Protein AF-A0A2V9Y1M0-F1 (afdb_monomer_lite)

Radius of gyration: 30.76 Å; chains: 1; bounding box: 62×50×86 Å

pLDDT: mean 79.52, std 19.97, range [37.22, 98.44]

Structure (mmCIF, N/CA/C/O backbone):
data_AF-A0A2V9Y1M0-F1
#
_entry.id   AF-A0A2V9Y1M0-F1
#
loop_
_atom_site.group_PDB
_atom_site.id
_atom_site.type_symbol
_atom_site.label_atom_id
_atom_site.label_alt_id
_atom_site.label_comp_id
_atom_site.label_asym_id
_atom_site.label_entity_id
_atom_site.label_seq_id
_atom_site.pdbx_PDB_ins_code
_atom_site.Cartn_x
_atom_site.Cartn_y
_atom_site.Cartn_z
_atom_site.occupancy
_atom_site.B_iso_or_equiv
_atom_site.auth_seq_id
_atom_site.auth_comp_id
_atom_site.auth_asym_id
_atom_site.auth_atom_id
_atom_site.pdbx_PDB_model_num
ATOM 1 N N . MET A 1 1 ? -15.498 -40.919 -61.111 1.00 38.00 1 MET A N 1
ATOM 2 C CA . MET A 1 1 ? -14.592 -40.195 -62.032 1.00 38.00 1 MET A CA 1
ATOM 3 C C . MET A 1 1 ? -14.540 -38.753 -61.528 1.00 38.00 1 MET A C 1
ATOM 5 O O . MET A 1 1 ? -15.574 -38.114 -61.552 1.00 38.00 1 MET A O 1
ATOM 9 N N . ALA A 1 2 ? -13.590 -38.348 -60.680 1.00 40.03 2 ALA A N 1
ATOM 10 C CA . ALA A 1 2 ? -12.163 -38.068 -60.914 1.00 40.03 2 ALA A CA 1
ATOM 11 C C . ALA A 1 2 ? -11.925 -36.806 -61.779 1.00 40.03 2 ALA A C 1
ATOM 13 O O . ALA A 1 2 ? -12.230 -36.821 -62.965 1.00 40.03 2 ALA A O 1
ATOM 14 N N . GLY A 1 3 ? -11.351 -35.760 -61.158 1.00 37.22 3 GLY A N 1
ATOM 15 C CA . GLY A 1 3 ? -10.978 -34.456 -61.744 1.00 37.22 3 GLY A CA 1
ATOM 16 C C . GLY A 1 3 ? -12.083 -33.407 -61.550 1.00 37.22 3 GLY A C 1
ATOM 17 O O . GLY A 1 3 ? -13.201 -33.633 -61.973 1.00 37.22 3 GLY A O 1
ATOM 18 N N . VAL A 1 4 ? -11.904 -32.257 -60.893 1.00 39.91 4 VAL A N 1
ATOM 19 C CA . VAL A 1 4 ? -10.784 -31.309 -60.978 1.00 39.91 4 VAL A CA 1
ATOM 20 C C . VAL A 1 4 ? -10.634 -30.573 -59.630 1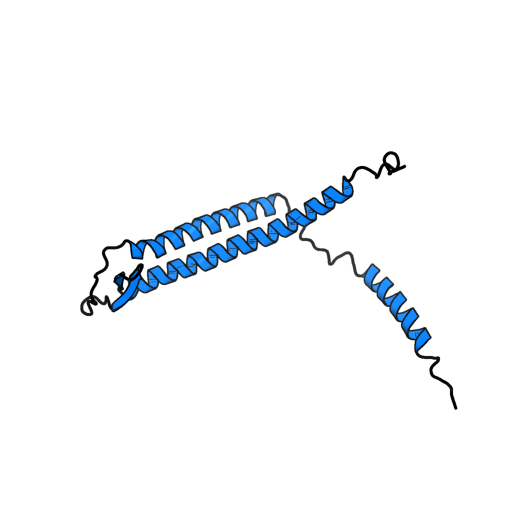.00 39.91 4 VAL A C 1
ATOM 22 O O . VAL A 1 4 ? -11.182 -29.499 -59.418 1.00 39.91 4 VAL A O 1
ATOM 25 N N . PHE A 1 5 ? -9.862 -31.149 -58.706 1.00 39.75 5 PHE A N 1
ATOM 26 C CA . PHE A 1 5 ? -9.371 -30.501 -57.476 1.00 39.75 5 PHE A CA 1
ATOM 27 C C . PHE A 1 5 ? -7.935 -29.976 -57.679 1.00 39.75 5 PHE A C 1
ATOM 29 O O . PHE A 1 5 ? -7.052 -30.221 -56.865 1.00 39.75 5 PHE A O 1
ATOM 36 N N . VAL A 1 6 ? -7.660 -29.304 -58.804 1.00 47.22 6 VAL A N 1
ATOM 37 C CA . VAL A 1 6 ? -6.282 -28.885 -59.157 1.00 47.22 6 VAL A CA 1
ATOM 38 C C . VAL A 1 6 ? -6.092 -27.361 -59.190 1.00 47.22 6 VAL A C 1
ATOM 40 O O . VAL A 1 6 ? -4.963 -26.891 -59.126 1.00 47.22 6 VAL A O 1
ATOM 43 N N . PHE A 1 7 ? -7.155 -26.551 -59.155 1.00 37.62 7 PHE A N 1
ATOM 44 C CA . PHE A 1 7 ? -7.003 -25.087 -59.233 1.00 37.62 7 PHE A CA 1
ATOM 45 C C . PHE A 1 7 ? -6.905 -24.347 -57.889 1.00 37.62 7 PHE A C 1
ATOM 47 O O . PHE A 1 7 ? -6.474 -23.198 -57.867 1.00 37.62 7 PHE A O 1
ATOM 54 N N . ALA A 1 8 ? -7.210 -24.987 -56.756 1.00 41.69 8 ALA A N 1
ATOM 55 C CA . ALA A 1 8 ? -7.123 -24.329 -55.445 1.00 41.69 8 ALA A CA 1
ATOM 56 C C . ALA A 1 8 ? -5.702 -24.328 -54.838 1.00 41.69 8 ALA A C 1
ATOM 58 O O . ALA A 1 8 ? -5.409 -23.529 -53.952 1.00 41.69 8 ALA A O 1
ATOM 59 N N . GLY A 1 9 ? -4.802 -25.198 -55.316 1.00 39.41 9 GLY A N 1
ATOM 60 C CA . GLY A 1 9 ? -3.456 -25.364 -54.749 1.00 39.41 9 GLY A CA 1
ATOM 61 C C . GLY A 1 9 ? -2.434 -24.309 -55.187 1.00 39.41 9 GLY A C 1
ATOM 62 O O . GLY A 1 9 ? -1.535 -23.977 -54.420 1.00 39.41 9 GLY A O 1
ATOM 63 N N . LEU A 1 10 ? -2.577 -23.746 -56.392 1.00 42.22 10 LEU A N 1
ATOM 64 C CA . LEU A 1 10 ? -1.618 -22.775 -56.943 1.00 42.22 10 LEU A CA 1
ATOM 65 C C . LEU A 1 10 ? -1.911 -21.322 -56.538 1.00 42.22 10 LEU A C 1
ATOM 67 O O . LEU A 1 10 ? -0.988 -20.518 -56.475 1.00 42.22 10 LEU A O 1
ATOM 71 N N . ALA A 1 11 ? -3.161 -20.988 -56.204 1.00 45.22 11 ALA A N 1
ATOM 72 C CA . ALA A 1 11 ? -3.510 -19.666 -55.675 1.00 45.22 11 ALA A CA 1
ATOM 73 C C . ALA A 1 11 ? -3.150 -19.513 -54.184 1.00 45.22 11 ALA A C 1
ATOM 75 O O . ALA A 1 11 ? -2.924 -18.406 -53.705 1.00 45.22 11 ALA A O 1
ATOM 76 N N . PHE A 1 12 ? -3.062 -20.620 -53.437 1.00 41.88 12 PHE A N 1
ATOM 77 C CA . PHE A 1 12 ? -2.777 -20.587 -51.999 1.00 41.88 12 PHE A CA 1
ATOM 78 C C . PHE A 1 12 ? -1.277 -20.427 -51.689 1.00 41.88 12 PHE A C 1
ATOM 80 O O . PHE A 1 12 ? -0.908 -19.850 -50.666 1.00 41.88 12 PHE A O 1
ATOM 87 N N . THR A 1 13 ? -0.395 -20.887 -52.582 1.00 48.91 13 THR A N 1
ATOM 88 C CA . THR A 1 13 ? 1.064 -20.781 -52.407 1.00 48.91 13 THR A CA 1
ATOM 89 C C . THR A 1 13 ? 1.610 -19.414 -52.823 1.00 48.91 13 THR A C 1
ATOM 91 O O . THR A 1 13 ? 2.506 -18.892 -52.157 1.00 48.91 13 THR A O 1
ATOM 94 N N . THR A 1 14 ? 1.035 -18.779 -53.850 1.00 49.31 14 THR A N 1
ATOM 95 C CA . THR A 1 14 ? 1.392 -17.407 -54.249 1.00 49.31 14 THR A CA 1
ATOM 96 C C . THR A 1 14 ? 0.831 -16.366 -53.278 1.00 49.31 14 THR A C 1
ATOM 98 O O . THR A 1 14 ? 1.556 -15.447 -52.904 1.00 49.31 14 THR A O 1
ATOM 101 N N . TRP A 1 15 ? -0.386 -16.571 -52.754 1.00 47.75 15 TRP A N 1
ATOM 102 C CA . TRP A 1 15 ? -0.963 -15.728 -51.698 1.00 47.75 15 TRP A CA 1
ATOM 103 C C . TRP A 1 15 ? -0.183 -15.818 -50.379 1.00 47.75 15 TRP A C 1
ATOM 105 O O . TRP A 1 15 ? 0.040 -14.811 -49.714 1.00 47.75 15 TRP A O 1
ATOM 115 N N . GLY A 1 16 ? 0.299 -17.009 -50.003 1.00 51.06 16 GLY A N 1
ATOM 116 C CA . GLY A 1 16 ? 1.169 -17.177 -48.833 1.00 51.06 16 GLY A CA 1
ATOM 117 C C . GLY A 1 16 ? 2.532 -16.489 -48.990 1.00 51.06 16 GLY A C 1
ATOM 118 O O . GLY A 1 16 ? 3.043 -15.903 -48.035 1.00 51.06 16 GLY A O 1
ATOM 119 N N . SER A 1 17 ? 3.101 -16.516 -50.200 1.00 57.94 17 SER A N 1
ATOM 120 C CA . SER A 1 17 ? 4.374 -15.862 -50.529 1.00 57.94 17 SER A CA 1
ATOM 121 C C . SER A 1 17 ? 4.264 -14.334 -50.514 1.00 57.94 17 SER A C 1
ATOM 123 O O . SER A 1 17 ? 5.076 -13.675 -49.862 1.00 57.94 17 SER A O 1
ATOM 125 N N . GLU A 1 18 ? 3.230 -13.766 -51.142 1.00 54.91 18 GLU A N 1
ATOM 126 C CA . GLU A 1 18 ? 2.973 -12.323 -51.101 1.00 54.91 18 GLU A CA 1
ATOM 127 C C . GLU A 1 18 ? 2.556 -11.848 -49.714 1.00 54.91 18 GLU A C 1
ATOM 129 O O . GLU A 1 18 ? 3.035 -10.807 -49.284 1.00 54.91 18 GLU A O 1
ATOM 134 N N . ARG A 1 19 ? 1.768 -12.619 -48.952 1.00 57.12 19 ARG A N 1
ATOM 135 C CA . ARG A 1 19 ? 1.445 -12.276 -47.559 1.00 57.12 19 ARG A CA 1
ATOM 136 C C . ARG A 1 19 ? 2.704 -12.172 -46.709 1.00 57.12 19 ARG A C 1
ATOM 138 O O . ARG A 1 19 ? 2.843 -11.218 -45.958 1.00 57.12 19 ARG A O 1
ATOM 145 N N . ASN A 1 20 ? 3.640 -13.110 -46.835 1.00 55.50 20 ASN A N 1
ATOM 146 C CA . ASN A 1 20 ? 4.892 -13.058 -46.080 1.00 55.50 20 ASN A CA 1
ATOM 147 C C . ASN A 1 20 ? 5.795 -11.902 -46.541 1.00 55.50 20 ASN A C 1
ATOM 149 O O . ASN A 1 20 ? 6.454 -11.278 -45.713 1.00 55.50 20 ASN A O 1
ATOM 153 N N . ARG A 1 21 ? 5.777 -11.561 -47.837 1.00 62.41 21 ARG A N 1
ATOM 154 C CA . ARG A 1 21 ? 6.508 -10.411 -48.389 1.00 62.41 21 ARG A CA 1
ATOM 155 C C . ARG A 1 21 ? 5.895 -9.075 -47.951 1.00 62.41 21 ARG A C 1
ATOM 157 O O . ARG A 1 21 ? 6.624 -8.170 -47.565 1.00 62.41 21 ARG A O 1
ATOM 164 N N . LEU A 1 22 ? 4.570 -8.970 -47.925 1.00 58.19 22 LEU A N 1
ATOM 165 C CA . LEU A 1 22 ? 3.835 -7.801 -47.440 1.00 58.19 22 LEU A CA 1
ATOM 166 C C . LEU A 1 22 ? 3.972 -7.647 -45.921 1.00 58.19 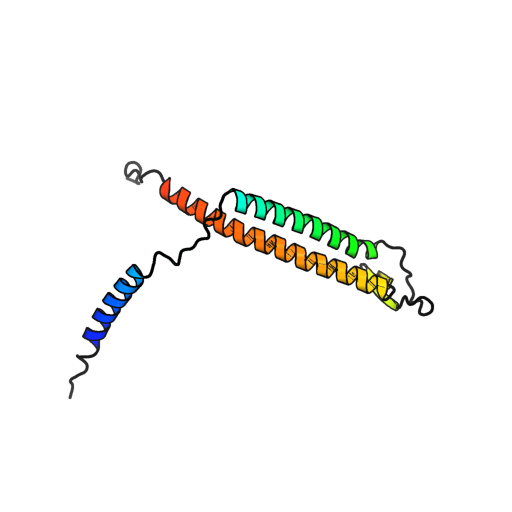22 LEU A C 1
ATOM 168 O O . LEU A 1 22 ? 4.235 -6.548 -45.453 1.00 58.19 22 LEU A O 1
ATOM 172 N N . LEU A 1 23 ? 3.916 -8.738 -45.152 1.00 56.38 23 LEU A N 1
ATOM 173 C CA . LEU A 1 23 ? 4.206 -8.720 -43.713 1.00 56.38 23 LEU A CA 1
ATOM 174 C C . LEU A 1 23 ? 5.659 -8.306 -43.427 1.00 56.38 23 LEU A C 1
ATOM 176 O O . LEU A 1 23 ? 5.896 -7.560 -42.484 1.00 56.38 23 LEU A O 1
ATOM 180 N N . SER A 1 24 ? 6.620 -8.695 -44.275 1.00 58.97 24 SER A N 1
ATOM 181 C CA . SER A 1 24 ? 8.017 -8.242 -44.156 1.00 58.97 24 SER A CA 1
ATOM 182 C C . SER A 1 24 ? 8.243 -6.774 -44.541 1.00 58.97 24 SER A C 1
ATOM 184 O O . SER A 1 24 ? 9.259 -6.200 -44.165 1.00 58.97 24 SER A O 1
ATOM 186 N N . LEU A 1 25 ? 7.310 -6.164 -45.282 1.00 56.16 25 LEU A N 1
ATOM 187 C CA . LEU A 1 25 ? 7.334 -4.740 -45.639 1.00 56.16 25 LEU A CA 1
ATOM 188 C C . LEU A 1 25 ? 6.544 -3.873 -44.641 1.00 56.16 25 LEU A C 1
ATOM 190 O O . LEU A 1 25 ? 6.795 -2.676 -44.552 1.00 56.16 25 LEU A O 1
ATOM 194 N N . VAL A 1 26 ? 5.609 -4.469 -43.892 1.00 52.94 26 VAL A N 1
ATOM 195 C CA . VAL A 1 26 ? 4.805 -3.808 -42.847 1.00 52.94 26 VAL A CA 1
ATOM 196 C C . VAL A 1 26 ? 5.500 -3.825 -41.475 1.00 52.94 26 VAL A C 1
ATOM 198 O O . VAL A 1 26 ? 5.193 -2.994 -40.622 1.00 52.94 26 VAL A O 1
ATOM 201 N N . GLU A 1 27 ? 6.486 -4.699 -41.250 1.00 56.28 27 GLU A N 1
ATOM 202 C CA . GLU A 1 27 ? 7.314 -4.669 -40.038 1.00 56.28 27 GLU A CA 1
ATOM 203 C C . GLU A 1 27 ? 8.663 -3.974 -40.276 1.00 56.28 27 GLU A C 1
ATOM 205 O O . GLU A 1 27 ? 9.634 -4.599 -40.707 1.00 56.28 27 GLU A O 1
ATOM 210 N N . PRO A 1 28 ? 8.755 -2.672 -39.950 1.00 48.28 28 PRO A N 1
ATOM 211 C CA . PRO A 1 28 ? 9.676 -2.316 -38.865 1.00 48.28 28 PRO A CA 1
ATOM 212 C C . PRO A 1 28 ? 9.174 -1.196 -37.934 1.00 48.28 28 PRO A C 1
ATOM 214 O O . PRO A 1 28 ? 9.918 -0.765 -37.056 1.00 48.28 28 PRO A O 1
ATOM 217 N N . GLU A 1 29 ? 7.932 -0.729 -38.075 1.00 44.84 29 GLU A N 1
ATOM 218 C CA . GLU A 1 29 ? 7.418 0.416 -37.296 1.00 44.84 29 GLU A CA 1
ATOM 219 C C . GLU A 1 29 ? 6.748 -0.018 -35.973 1.00 44.84 29 GLU A C 1
ATOM 221 O O . GLU A 1 29 ? 6.741 0.723 -34.990 1.00 44.84 29 GLU A O 1
ATOM 226 N N . HIS A 1 30 ? 6.232 -1.252 -35.896 1.00 43.56 30 HIS A N 1
ATOM 227 C CA . HIS A 1 30 ? 5.494 -1.745 -34.721 1.00 43.56 30 HIS A CA 1
ATOM 228 C C . HIS A 1 30 ? 6.363 -2.370 -33.623 1.00 43.56 30 HIS A C 1
ATOM 230 O O . HIS A 1 30 ? 5.855 -2.707 -32.557 1.00 43.56 30 HIS A O 1
ATOM 236 N N . ASN A 1 31 ? 7.685 -2.415 -33.805 1.00 43.25 31 ASN A N 1
ATOM 237 C CA . ASN A 1 31 ? 8.624 -2.578 -32.697 1.00 43.25 31 ASN A CA 1
ATOM 238 C C . ASN A 1 31 ? 9.006 -1.209 -32.137 1.00 43.25 31 ASN A C 1
ATOM 240 O O . ASN A 1 31 ? 10.181 -0.892 -31.937 1.00 43.25 31 ASN A O 1
ATOM 244 N N . LEU A 1 32 ? 7.991 -0.419 -31.795 1.00 48.81 32 LEU A N 1
ATOM 245 C CA . LEU A 1 32 ? 8.111 0.667 -30.835 1.00 48.81 32 LEU A CA 1
ATOM 246 C C . LEU A 1 32 ? 8.298 0.035 -29.445 1.00 48.81 32 LEU A C 1
ATOM 248 O O . LEU A 1 32 ? 7.525 0.246 -28.516 1.00 48.81 32 LEU A O 1
ATOM 252 N N . VAL A 1 33 ? 9.365 -0.763 -29.291 1.00 53.12 33 VAL A N 1
ATOM 253 C CA . VAL A 1 33 ? 10.031 -0.951 -28.008 1.00 53.12 33 VAL A CA 1
ATOM 254 C C . VAL A 1 33 ? 10.400 0.460 -27.614 1.00 53.12 33 VAL A C 1
ATOM 256 O O . VAL A 1 33 ? 11.391 0.995 -28.112 1.00 53.12 33 VAL A O 1
ATOM 259 N N . MET A 1 34 ? 9.516 1.082 -26.832 1.00 49.94 34 MET A N 1
ATOM 260 C CA . MET A 1 34 ? 9.577 2.472 -26.426 1.00 49.94 34 MET A CA 1
ATOM 261 C C . MET A 1 34 ? 11.027 2.743 -26.050 1.00 49.94 34 MET A C 1
ATOM 263 O O . MET A 1 34 ? 11.540 2.190 -25.072 1.00 49.94 34 MET A O 1
ATOM 267 N N . ARG A 1 35 ? 11.741 3.479 -26.911 1.00 56.12 35 ARG A N 1
ATOM 268 C CA . ARG A 1 35 ? 13.164 3.756 -26.731 1.00 56.12 35 ARG A CA 1
ATOM 269 C C . ARG A 1 35 ? 13.239 4.828 -25.654 1.00 56.12 35 ARG A C 1
ATOM 271 O O . ARG A 1 35 ? 13.456 6.000 -25.925 1.00 56.12 35 ARG A O 1
ATOM 278 N N . THR A 1 36 ? 12.933 4.419 -24.428 1.00 68.00 36 THR A N 1
ATOM 279 C CA . THR A 1 36 ? 12.878 5.275 -23.255 1.00 68.00 36 THR A CA 1
ATOM 280 C C . THR A 1 36 ? 14.276 5.817 -23.036 1.00 68.00 36 THR A C 1
ATOM 282 O O . THR A 1 36 ? 15.237 5.056 -22.872 1.00 68.00 36 THR A O 1
ATOM 285 N N . SER A 1 37 ? 14.403 7.143 -23.091 1.00 77.31 37 SER A N 1
ATOM 286 C CA . SER A 1 37 ? 15.666 7.819 -22.823 1.00 77.31 37 SER A CA 1
ATOM 287 C C . SER A 1 37 ? 16.173 7.428 -21.426 1.00 77.31 37 SER A C 1
ATOM 289 O O . SER A 1 37 ? 15.354 7.179 -20.531 1.00 77.31 37 SER A O 1
ATOM 291 N N . PRO A 1 38 ? 17.494 7.406 -21.182 1.00 77.88 38 PRO A N 1
ATOM 292 C CA . PRO A 1 38 ? 18.042 7.108 -19.856 1.00 77.88 38 PRO A CA 1
ATOM 293 C C . PRO A 1 38 ? 17.426 7.978 -18.747 1.00 77.88 38 PRO A C 1
ATOM 295 O O . PRO A 1 38 ? 17.182 7.502 -17.639 1.00 77.88 38 PRO A O 1
ATOM 298 N N . ALA A 1 39 ? 17.097 9.233 -19.074 1.00 81.69 39 ALA A N 1
ATOM 299 C CA . ALA A 1 39 ? 16.412 10.158 -18.179 1.00 81.69 39 ALA A CA 1
ATOM 300 C C . ALA A 1 39 ? 14.998 9.679 -17.806 1.00 81.69 39 ALA A C 1
ATOM 302 O O . ALA A 1 39 ? 14.671 9.632 -16.622 1.00 81.69 39 ALA A O 1
ATOM 303 N N . SER A 1 40 ? 14.185 9.255 -18.781 1.00 82.38 40 SER A N 1
ATOM 304 C CA . SER A 1 40 ? 12.831 8.735 -18.520 1.00 82.38 40 SER A CA 1
ATOM 305 C C . SER A 1 40 ? 12.837 7.453 -17.678 1.00 82.38 40 SER A C 1
ATOM 307 O O . SER A 1 40 ? 11.995 7.291 -16.799 1.00 82.38 40 SER A O 1
ATOM 309 N N . ARG A 1 41 ? 13.840 6.583 -17.861 1.00 80.56 41 ARG A N 1
ATOM 310 C CA . ARG A 1 41 ? 14.023 5.375 -17.036 1.00 80.56 41 ARG A CA 1
ATOM 311 C C . ARG A 1 41 ? 14.371 5.722 -15.596 1.00 80.56 41 ARG A C 1
ATOM 313 O O . ARG A 1 41 ? 13.803 5.157 -14.667 1.00 80.56 41 ARG A O 1
ATOM 320 N N . ARG A 1 42 ? 15.304 6.659 -15.403 1.00 86.50 42 ARG A N 1
ATOM 321 C CA . ARG A 1 42 ? 15.679 7.126 -14.064 1.00 86.50 42 ARG A CA 1
ATOM 322 C C . ARG A 1 42 ? 14.487 7.768 -13.362 1.00 86.50 42 ARG A C 1
ATOM 324 O O . ARG A 1 42 ? 14.253 7.465 -12.198 1.00 86.50 42 ARG A O 1
ATOM 331 N N . ALA A 1 43 ? 13.718 8.590 -14.075 1.00 88.56 43 ALA A N 1
ATOM 332 C CA . ALA A 1 43 ? 12.494 9.186 -13.552 1.00 88.56 43 ALA A CA 1
ATOM 333 C C . ALA A 1 43 ? 11.483 8.112 -13.127 1.00 88.56 43 ALA A C 1
ATOM 335 O O . ALA A 1 43 ? 10.984 8.166 -12.009 1.00 88.56 43 ALA A O 1
ATOM 336 N N . ALA A 1 44 ? 11.247 7.091 -13.953 1.00 88.44 44 ALA A N 1
ATOM 337 C CA . ALA A 1 44 ? 10.340 6.002 -13.605 1.00 88.44 44 ALA A CA 1
ATOM 338 C C . ALA A 1 44 ? 10.793 5.196 -12.381 1.00 88.44 44 ALA A C 1
ATOM 340 O O . ALA A 1 44 ? 9.967 4.886 -11.528 1.00 88.44 44 ALA A O 1
ATOM 341 N N . LYS A 1 45 ? 12.096 4.910 -12.247 1.00 88.44 45 LYS A N 1
ATOM 342 C CA . LYS A 1 45 ? 12.648 4.250 -11.050 1.00 88.44 45 LYS A CA 1
ATOM 343 C C . LYS A 1 45 ? 12.450 5.100 -9.795 1.00 88.44 45 LYS A C 1
ATOM 345 O O . LYS A 1 45 ? 12.066 4.569 -8.760 1.00 88.44 45 LYS A O 1
ATOM 350 N N . VAL A 1 46 ? 12.653 6.416 -9.893 1.00 92.88 46 VAL A N 1
ATOM 351 C CA . VAL A 1 46 ? 12.376 7.345 -8.785 1.00 92.88 46 VAL A CA 1
ATOM 352 C C . VAL A 1 46 ? 10.892 7.328 -8.425 1.00 92.88 46 VAL A C 1
ATOM 354 O O . VAL A 1 46 ? 10.567 7.169 -7.255 1.00 92.88 46 VAL A O 1
ATOM 357 N N . VAL A 1 47 ? 9.994 7.411 -9.411 1.00 93.88 47 VAL A N 1
ATOM 358 C CA . VAL A 1 47 ? 8.542 7.346 -9.181 1.00 93.88 47 VAL A CA 1
ATOM 359 C C . VAL A 1 47 ? 8.151 6.021 -8.525 1.00 93.88 47 VAL A C 1
ATOM 361 O O . VAL A 1 47 ? 7.439 6.038 -7.527 1.00 93.88 47 VAL A O 1
ATOM 364 N N . ALA A 1 48 ? 8.658 4.888 -9.016 1.00 93.69 48 ALA A N 1
ATOM 365 C CA . ALA A 1 48 ? 8.400 3.576 -8.428 1.00 93.69 48 ALA A CA 1
ATOM 366 C C . ALA A 1 48 ? 8.888 3.500 -6.971 1.00 93.69 48 ALA A C 1
ATOM 368 O O . ALA A 1 48 ? 8.143 3.054 -6.101 1.00 93.69 48 ALA A O 1
ATOM 369 N N . MET A 1 49 ? 10.090 4.008 -6.670 1.00 94.12 49 MET A N 1
ATOM 370 C CA . MET A 1 49 ? 10.598 4.101 -5.295 1.00 94.12 49 MET A CA 1
ATOM 371 C C . MET A 1 49 ? 9.705 4.977 -4.410 1.00 94.12 49 MET A C 1
ATOM 373 O O . MET A 1 49 ? 9.373 4.583 -3.293 1.00 94.12 49 MET A O 1
ATOM 377 N N . THR A 1 50 ? 9.280 6.144 -4.900 1.00 97.06 50 THR A N 1
ATOM 378 C CA . THR A 1 50 ? 8.375 7.035 -4.165 1.00 97.06 50 THR A CA 1
ATOM 379 C C . THR A 1 50 ? 7.024 6.369 -3.902 1.00 97.06 50 THR A C 1
ATOM 381 O O . THR A 1 50 ? 6.534 6.427 -2.774 1.00 97.06 50 THR A O 1
ATOM 384 N N . CYS A 1 51 ? 6.447 5.684 -4.895 1.00 97.44 51 CYS A N 1
ATOM 385 C CA . CYS A 1 51 ? 5.218 4.906 -4.736 1.00 97.44 51 CYS A CA 1
ATOM 386 C C . CYS A 1 51 ? 5.384 3.795 -3.695 1.00 97.44 51 CYS A C 1
ATOM 388 O O . CYS A 1 51 ? 4.514 3.647 -2.842 1.00 97.44 51 CYS A O 1
ATOM 390 N N . SER A 1 52 ? 6.506 3.070 -3.700 1.00 96.81 52 SER A N 1
ATOM 391 C CA . SER A 1 52 ? 6.801 2.030 -2.706 1.00 96.81 52 SER A CA 1
ATOM 392 C C . SER A 1 52 ? 6.896 2.588 -1.286 1.00 96.81 52 SER A C 1
ATOM 394 O O . SER A 1 52 ? 6.297 2.033 -0.367 1.00 96.81 52 SER A O 1
ATOM 396 N N . ILE A 1 53 ? 7.594 3.712 -1.092 1.00 98.12 53 ILE A N 1
ATOM 397 C CA . ILE A 1 53 ? 7.684 4.371 0.220 1.00 98.12 53 ILE A CA 1
ATOM 398 C C . ILE A 1 53 ? 6.293 4.817 0.685 1.00 98.12 53 ILE A C 1
ATOM 400 O O . ILE A 1 53 ? 5.901 4.539 1.817 1.00 98.12 53 ILE A O 1
ATOM 404 N N . ALA A 1 54 ? 5.520 5.462 -0.190 1.00 98.31 54 ALA A N 1
ATOM 405 C CA . ALA A 1 54 ? 4.164 5.896 0.131 1.00 98.31 54 ALA A CA 1
ATOM 406 C C . ALA A 1 54 ? 3.240 4.705 0.453 1.00 98.31 54 ALA A C 1
ATOM 408 O O . ALA A 1 54 ? 2.459 4.777 1.401 1.00 98.31 54 ALA A O 1
ATOM 409 N N . ALA A 1 55 ? 3.376 3.586 -0.267 1.00 98.25 55 ALA A N 1
ATOM 410 C CA . ALA A 1 55 ? 2.649 2.353 0.016 1.00 98.25 55 ALA A CA 1
ATOM 411 C C . ALA A 1 55 ? 2.966 1.838 1.429 1.00 98.25 55 ALA A C 1
ATOM 413 O O . ALA A 1 55 ? 2.046 1.548 2.193 1.00 98.25 55 ALA A O 1
ATOM 414 N N . LEU A 1 56 ? 4.247 1.794 1.814 1.00 98.25 56 LEU A N 1
ATOM 415 C CA . LEU A 1 56 ? 4.664 1.385 3.160 1.00 98.25 56 LEU A CA 1
ATOM 416 C C . LEU A 1 56 ? 4.121 2.316 4.249 1.00 98.25 56 LEU A C 1
ATOM 418 O O . LEU A 1 56 ? 3.701 1.837 5.300 1.00 98.25 56 LEU A O 1
ATOM 422 N N . VAL A 1 57 ? 4.064 3.627 3.999 1.00 98.44 57 VAL A N 1
ATOM 423 C CA . VAL A 1 57 ? 3.440 4.584 4.926 1.00 98.44 57 VAL A CA 1
ATOM 424 C C . VAL A 1 57 ? 1.942 4.300 5.078 1.00 98.44 57 VAL A C 1
ATOM 426 O O . VAL A 1 57 ? 1.444 4.242 6.203 1.00 98.44 57 VAL A O 1
ATOM 429 N N . CYS A 1 58 ? 1.219 4.069 3.977 1.00 98.38 58 CYS A N 1
ATOM 430 C CA . CYS A 1 58 ? -0.198 3.700 4.014 1.00 98.38 58 CYS A CA 1
ATOM 431 C C . CYS A 1 58 ? -0.435 2.383 4.768 1.00 98.38 58 CYS A C 1
ATOM 433 O O . CYS A 1 58 ? -1.354 2.299 5.585 1.00 98.38 58 CYS A O 1
ATOM 435 N N . PHE A 1 59 ? 0.414 1.382 4.530 1.00 98.19 59 PHE A N 1
ATOM 436 C CA . PHE A 1 59 ? 0.370 0.095 5.217 1.00 98.19 59 PHE A CA 1
ATOM 437 C C . PHE A 1 59 ?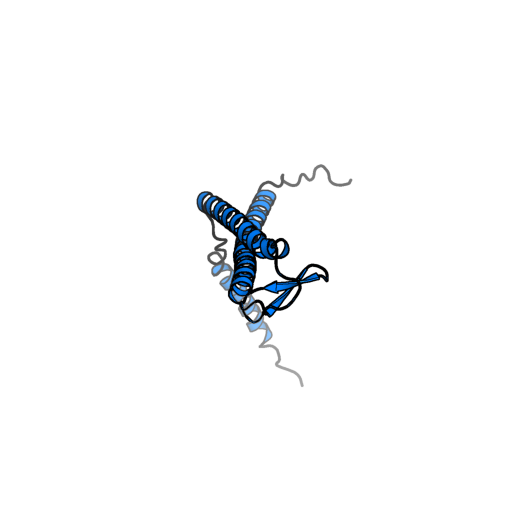 0.632 0.251 6.716 1.00 98.19 59 PHE A C 1
ATOM 439 O O . PHE A 1 59 ? -0.174 -0.198 7.525 1.00 98.19 59 PHE A O 1
ATOM 446 N N . GLY A 1 60 ? 1.700 0.956 7.096 1.00 98.19 60 GLY A N 1
ATOM 447 C CA . GLY A 1 60 ? 2.031 1.227 8.495 1.00 98.19 60 GLY A CA 1
ATOM 448 C C . GLY A 1 60 ? 0.920 1.992 9.214 1.00 98.19 60 GLY A C 1
ATOM 449 O O . GLY A 1 60 ? 0.551 1.648 10.336 1.00 98.19 60 GLY A O 1
ATOM 450 N N . PHE A 1 61 ? 0.306 2.975 8.549 1.00 98.31 61 PHE A N 1
ATOM 451 C CA . PHE A 1 61 ? -0.861 3.677 9.079 1.00 98.31 61 PHE A CA 1
ATOM 452 C C . PHE A 1 61 ? -2.060 2.740 9.293 1.00 98.31 61 PHE A C 1
ATOM 454 O O . PHE A 1 61 ? -2.675 2.785 10.360 1.00 98.31 61 PHE A O 1
ATOM 461 N N . ALA A 1 62 ? -2.389 1.878 8.327 1.00 97.75 62 ALA A N 1
ATOM 462 C CA . ALA A 1 62 ? -3.497 0.928 8.445 1.00 97.75 62 ALA A CA 1
ATOM 463 C C . ALA A 1 62 ? -3.251 -0.122 9.544 1.00 97.75 62 ALA A C 1
ATOM 465 O O . ALA A 1 62 ? -4.139 -0.415 10.346 1.00 97.75 62 ALA A O 1
ATOM 466 N N . ILE A 1 63 ? -2.022 -0.632 9.634 1.00 97.00 6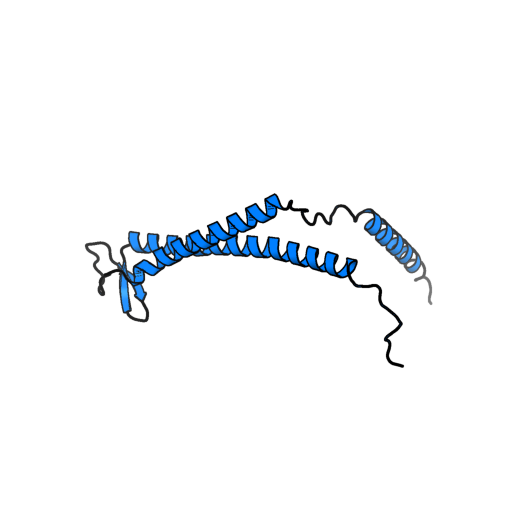3 ILE A N 1
ATOM 467 C CA . ILE A 1 63 ? -1.615 -1.596 10.658 1.00 97.00 63 ILE A CA 1
ATOM 468 C C . ILE A 1 63 ? -1.535 -0.949 12.048 1.00 97.00 63 ILE A C 1
ATOM 470 O O . ILE A 1 63 ? -1.780 -1.619 13.047 1.00 97.00 63 ILE A O 1
ATOM 474 N N . SER A 1 64 ? -1.305 0.366 12.148 1.00 97.00 64 SER A N 1
ATOM 475 C CA . SER A 1 64 ? -1.277 1.058 13.445 1.00 97.00 64 SER A CA 1
ATOM 476 C C . SER A 1 64 ? -2.550 0.848 14.272 1.00 97.00 64 SER A C 1
ATOM 478 O O . SER A 1 64 ? -2.472 0.855 15.495 1.00 97.00 64 SER A O 1
ATOM 480 N N . PHE A 1 65 ? -3.707 0.627 13.634 1.00 96.31 65 PHE A N 1
ATOM 481 C CA . PHE A 1 65 ? -4.983 0.394 14.319 1.00 96.31 65 PHE A CA 1
ATOM 482 C C . PHE A 1 65 ? -4.986 -0.875 15.179 1.00 96.31 65 PHE A C 1
ATOM 484 O O . PHE A 1 65 ? -5.639 -0.879 16.216 1.00 96.31 65 PHE A O 1
ATOM 491 N N . TYR A 1 66 ? -4.198 -1.892 14.817 1.00 94.31 66 TYR A N 1
ATOM 492 C CA . TYR A 1 66 ? -4.040 -3.117 15.609 1.00 94.31 66 TYR A CA 1
ATOM 493 C C . TYR A 1 66 ? -3.290 -2.886 16.929 1.00 94.31 66 TYR A C 1
ATOM 495 O O . TYR A 1 66 ? -3.411 -3.683 17.854 1.00 94.31 66 TYR A O 1
ATOM 503 N N . TYR A 1 67 ? -2.536 -1.788 17.025 1.00 92.81 67 TYR A N 1
ATOM 504 C CA . TYR A 1 67 ? -1.748 -1.415 18.202 1.00 92.81 67 TYR A CA 1
ATOM 505 C C . TYR A 1 67 ? -2.336 -0.212 18.950 1.00 92.81 67 TYR A C 1
ATOM 507 O O . TYR A 1 67 ? -1.718 0.311 19.877 1.00 92.81 67 TYR A O 1
ATOM 515 N N . ARG A 1 68 ? -3.525 0.261 18.552 1.00 91.62 68 ARG A N 1
ATOM 516 C CA . ARG A 1 68 ? -4.247 1.305 19.288 1.00 91.62 68 ARG A CA 1
ATOM 517 C C . ARG A 1 68 ? -4.977 0.686 20.473 1.00 91.62 68 ARG A C 1
ATOM 519 O O . ARG A 1 68 ? -5.455 -0.440 20.393 1.00 91.62 68 ARG A O 1
ATOM 526 N N . GLY A 1 69 ? -5.119 1.458 21.551 1.00 89.88 69 GLY A N 1
ATOM 527 C CA . GLY A 1 69 ? -5.949 1.098 22.705 1.00 89.88 69 GLY A CA 1
ATOM 528 C C . GLY A 1 69 ? -7.444 1.146 22.375 1.00 89.88 69 GLY A C 1
ATOM 529 O O . GLY A 1 69 ? -8.152 2.034 22.844 1.00 89.88 69 GLY A O 1
ATOM 530 N N . LEU A 1 70 ? -7.907 0.237 21.515 1.00 93.62 70 LEU A N 1
ATOM 531 C CA . LEU A 1 70 ? -9.314 0.055 21.168 1.00 93.62 70 LEU A CA 1
ATOM 532 C C . LEU A 1 70 ? -10.011 -0.797 22.243 1.00 93.62 70 LEU A C 1
ATOM 534 O O . LEU A 1 70 ? -9.386 -1.700 22.799 1.00 93.62 70 LEU A O 1
ATOM 538 N N . PRO A 1 71 ? -11.294 -0.539 22.550 1.00 95.00 71 PRO A N 1
ATOM 539 C CA . PRO A 1 71 ? -12.018 -1.331 23.535 1.00 95.00 71 PRO A CA 1
ATOM 540 C C . PRO A 1 71 ? -12.296 -2.750 23.032 1.00 95.00 71 PRO A C 1
ATOM 542 O O . PRO A 1 71 ? -12.543 -2.967 21.847 1.00 95.00 71 PRO A O 1
ATOM 545 N N . ASP A 1 72 ? -12.326 -3.691 23.967 1.00 95.06 72 ASP A N 1
ATOM 546 C CA . ASP A 1 72 ? -12.649 -5.114 23.792 1.00 95.06 72 ASP A CA 1
ATOM 547 C C . ASP A 1 72 ? -14.163 -5.398 23.749 1.00 95.06 72 ASP A C 1
ATOM 549 O O . ASP A 1 72 ? -14.598 -6.507 23.446 1.00 95.06 72 ASP A O 1
ATOM 553 N N . LYS A 1 73 ? -14.987 -4.388 24.046 1.00 95.19 73 LYS A N 1
ATOM 554 C CA . LYS A 1 73 ? -16.452 -4.450 24.022 1.00 95.19 73 LYS A CA 1
ATOM 555 C C . LYS A 1 73 ? -17.030 -3.363 23.117 1.00 95.19 73 LYS A C 1
ATOM 557 O O . LYS A 1 73 ? -16.474 -2.261 23.062 1.00 95.19 73 LYS A O 1
ATOM 562 N N . PRO A 1 74 ? -18.168 -3.625 22.451 1.00 95.56 74 PRO A N 1
ATOM 563 C CA . PRO A 1 74 ? -18.841 -2.611 21.657 1.00 95.56 74 PRO A CA 1
ATOM 564 C C . PRO A 1 74 ? -19.345 -1.484 22.566 1.00 95.56 74 PRO A C 1
ATOM 566 O O . PRO A 1 74 ? -19.907 -1.731 23.634 1.00 95.56 74 PRO A O 1
ATOM 569 N N . GLN A 1 75 ? -19.172 -0.237 22.131 1.00 96.25 75 GLN A N 1
ATOM 570 C CA . GLN A 1 75 ? -19.654 0.956 22.832 1.00 96.25 75 GLN A CA 1
ATOM 571 C C . GLN A 1 75 ? -20.529 1.795 21.885 1.00 96.25 75 GLN A C 1
ATOM 573 O O . GLN A 1 75 ? -20.040 2.745 21.261 1.00 96.25 75 GLN A O 1
ATOM 578 N N . PRO A 1 76 ? -21.832 1.470 21.764 1.00 93.69 76 PRO A N 1
ATOM 579 C CA . PRO A 1 76 ? -22.742 2.155 20.844 1.00 93.69 76 PRO A CA 1
ATOM 580 C C . PRO A 1 76 ? -22.855 3.660 21.108 1.00 93.69 76 PRO A C 1
ATOM 582 O O . PRO A 1 76 ? -22.938 4.437 20.163 1.00 93.69 76 PRO A O 1
ATOM 585 N N . ALA A 1 77 ? -22.774 4.079 22.378 1.00 94.62 77 ALA A N 1
ATOM 586 C CA . ALA A 1 77 ? -22.879 5.483 22.787 1.00 94.62 77 ALA A CA 1
ATOM 587 C C . ALA A 1 77 ? -21.813 6.400 22.154 1.00 94.62 77 ALA A C 1
ATOM 589 O O . ALA A 1 77 ? -22.060 7.586 21.964 1.00 94.62 77 ALA A O 1
ATOM 590 N N . VAL A 1 78 ? -20.644 5.854 21.802 1.00 93.06 78 VAL A N 1
ATOM 591 C CA . VAL A 1 78 ? -19.541 6.585 21.148 1.00 93.06 78 VAL A CA 1
ATOM 592 C C . VAL A 1 78 ? -19.292 6.113 19.709 1.00 93.06 78 VAL A C 1
ATOM 594 O O . VAL A 1 78 ? -18.312 6.508 19.081 1.00 93.06 78 VAL A O 1
ATOM 597 N N . GLY A 1 79 ? -20.161 5.247 19.175 1.00 93.56 79 GLY A N 1
ATOM 598 C CA . GLY A 1 79 ? -20.093 4.741 17.803 1.00 93.56 79 GLY A CA 1
ATOM 599 C C . GLY A 1 79 ? -19.062 3.635 17.553 1.00 93.56 79 GLY A C 1
ATOM 600 O O . GLY A 1 79 ? -18.784 3.343 16.391 1.00 93.56 79 GLY A O 1
ATOM 601 N N . ARG A 1 80 ? -18.487 3.015 18.596 1.00 95.44 80 ARG A N 1
ATOM 602 C CA . ARG A 1 80 ? -17.503 1.922 18.470 1.00 95.44 80 ARG A CA 1
ATOM 603 C C . ARG A 1 80 ? -18.200 0.569 18.356 1.00 95.44 80 ARG A C 1
ATOM 605 O O . ARG A 1 80 ? -18.468 -0.073 19.369 1.00 95.44 80 ARG A O 1
ATOM 612 N N . ILE A 1 81 ? -18.514 0.161 17.131 1.00 97.12 81 ILE A N 1
ATOM 613 C CA . ILE A 1 81 ? -19.279 -1.066 16.841 1.00 97.12 81 ILE A CA 1
ATOM 614 C C . ILE A 1 81 ? -18.682 -1.919 15.712 1.00 97.12 81 ILE A C 1
ATOM 616 O O . ILE A 1 81 ? -19.182 -3.009 15.457 1.00 97.12 81 ILE A O 1
ATOM 620 N N . TYR A 1 82 ? -17.621 -1.455 15.046 1.00 96.75 82 TYR A N 1
ATOM 621 C CA . TYR A 1 82 ? -16.997 -2.175 13.935 1.00 96.75 82 TYR A CA 1
ATOM 622 C C . TYR A 1 82 ? -15.882 -3.078 14.469 1.00 96.75 82 TYR A C 1
ATOM 624 O O . TYR A 1 82 ? -14.908 -2.545 15.006 1.00 96.75 82 TYR A O 1
ATOM 632 N N . PRO A 1 83 ? -16.005 -4.412 14.366 1.00 96.69 83 PRO A N 1
ATOM 633 C CA . PRO A 1 83 ? -15.014 -5.319 14.921 1.00 96.69 83 PRO A CA 1
ATOM 634 C C . PRO A 1 83 ? -13.705 -5.267 14.122 1.00 96.69 83 PRO A C 1
ATOM 636 O O . PRO A 1 83 ? -13.709 -5.267 12.891 1.00 96.69 83 PRO A O 1
ATOM 639 N N . LEU A 1 84 ? -12.586 -5.261 14.840 1.00 96.38 84 LEU A N 1
ATOM 640 C CA . LEU A 1 84 ? -11.237 -5.475 14.336 1.00 96.38 84 LEU A CA 1
ATOM 641 C C . LEU A 1 84 ? -10.687 -6.737 15.001 1.00 96.38 84 LEU A C 1
ATOM 643 O O . LEU A 1 84 ? -10.446 -6.739 16.209 1.00 96.38 84 LEU A O 1
ATOM 647 N N . ASP A 1 85 ? -10.504 -7.795 14.215 1.00 95.19 85 ASP A N 1
ATOM 648 C CA . ASP A 1 85 ? -9.879 -9.035 14.676 1.00 95.19 85 ASP A CA 1
ATOM 649 C C . ASP A 1 85 ? -8.354 -8.906 14.609 1.00 95.19 85 ASP A C 1
ATOM 651 O O . ASP A 1 85 ? -7.770 -8.833 13.524 1.00 95.19 85 ASP A O 1
ATOM 655 N N . ASN A 1 86 ? -7.717 -8.862 15.778 1.00 92.50 86 ASN A N 1
ATOM 656 C CA . ASN A 1 86 ? -6.274 -8.912 15.934 1.00 92.50 86 ASN A CA 1
ATOM 657 C C . ASN A 1 86 ? -5.857 -10.276 16.501 1.00 92.50 86 ASN A C 1
ATOM 659 O O . ASN A 1 86 ? -5.804 -10.454 17.717 1.00 92.50 86 ASN A O 1
ATOM 663 N N . HIS A 1 87 ? -5.556 -11.239 15.627 1.00 91.25 87 HIS A N 1
ATOM 664 C CA . HIS A 1 87 ? -5.096 -12.580 16.015 1.00 91.25 87 HIS A CA 1
ATOM 665 C C . HIS A 1 87 ? -6.009 -13.288 17.040 1.00 91.25 87 HIS A C 1
ATOM 667 O O . HIS A 1 87 ? -5.527 -13.955 17.955 1.00 91.25 87 HIS A O 1
ATOM 673 N N . GLY A 1 88 ? -7.329 -13.147 16.899 1.00 92.94 88 GLY A N 1
ATOM 674 C CA . GLY A 1 88 ? -8.327 -13.718 17.804 1.00 92.94 88 GLY A CA 1
ATOM 675 C C . GLY A 1 88 ? -8.770 -12.777 18.928 1.00 92.94 88 GLY A C 1
ATOM 676 O O . GLY A 1 88 ? -9.745 -13.078 19.618 1.00 92.94 88 GLY A O 1
ATOM 677 N N . LEU A 1 89 ? -8.112 -11.625 19.105 1.00 92.94 89 LEU A N 1
ATOM 678 C CA . LEU A 1 89 ? -8.582 -10.561 19.987 1.00 92.94 89 LEU A CA 1
ATOM 679 C C . LEU A 1 89 ? -9.467 -9.590 19.201 1.00 92.94 89 LEU A C 1
ATOM 681 O O . LEU A 1 89 ? -8.982 -8.808 18.381 1.00 92.94 89 LEU A O 1
ATOM 685 N N . ILE A 1 90 ? -10.768 -9.614 19.483 1.00 96.31 90 ILE A N 1
ATOM 686 C CA . ILE A 1 90 ? -11.733 -8.707 18.858 1.00 96.31 90 ILE A CA 1
ATOM 687 C C . ILE A 1 90 ? -11.761 -7.389 19.633 1.00 96.31 90 ILE A C 1
ATOM 689 O O . ILE A 1 90 ? -12.082 -7.356 20.820 1.00 96.31 90 ILE A O 1
ATOM 693 N N . THR A 1 91 ? -11.467 -6.294 18.939 1.00 96.75 91 THR A N 1
ATOM 694 C CA . THR A 1 91 ? -11.625 -4.923 19.447 1.00 96.75 91 THR A CA 1
ATOM 695 C C . THR A 1 91 ? -12.605 -4.137 18.582 1.00 96.75 91 THR A C 1
ATOM 697 O O . THR A 1 91 ? -12.969 -4.585 17.498 1.00 96.75 91 THR A O 1
ATOM 700 N N . TYR A 1 92 ? -13.069 -2.974 19.047 1.00 97.31 92 TYR A N 1
ATOM 701 C CA . TYR A 1 92 ? -14.125 -2.218 18.367 1.00 97.31 92 TYR A CA 1
ATOM 702 C C . TYR A 1 92 ? -13.689 -0.810 17.947 1.00 97.31 92 TYR A C 1
ATOM 704 O O . TYR A 1 92 ? -13.329 0.056 18.754 1.00 97.31 92 TYR A O 1
ATOM 712 N N . MET A 1 93 ? -13.797 -0.562 16.646 1.00 97.56 93 MET A N 1
ATOM 713 C CA . MET A 1 93 ? -13.551 0.718 15.996 1.00 97.56 93 MET A CA 1
ATOM 714 C C . MET A 1 93 ? -14.843 1.511 15.814 1.00 97.56 93 MET A C 1
ATOM 716 O O . MET A 1 93 ? -15.940 0.963 15.668 1.00 97.56 93 MET A O 1
ATOM 720 N N . THR A 1 94 ? -14.702 2.832 15.774 1.00 97.50 94 THR A N 1
ATOM 721 C CA . THR A 1 94 ? -15.719 3.720 15.209 1.00 97.50 94 THR A CA 1
ATOM 722 C C . THR A 1 94 ? -15.793 3.576 13.692 1.00 97.50 94 THR A C 1
ATOM 724 O O . THR A 1 94 ? -14.826 3.184 13.041 1.00 97.50 94 THR A O 1
ATOM 727 N N . GLU A 1 95 ? -16.912 3.991 13.099 1.00 96.62 95 GLU A N 1
ATOM 728 C CA . GLU A 1 95 ? -17.069 4.032 11.636 1.00 96.62 95 GLU A CA 1
ATOM 729 C C . GLU A 1 95 ? -15.985 4.891 10.954 1.00 96.62 95 GLU A C 1
ATOM 731 O O . GLU A 1 95 ? -15.536 4.618 9.841 1.00 96.62 95 GLU A O 1
ATOM 736 N N . ARG A 1 96 ? -15.543 5.968 11.617 1.00 97.00 96 ARG A N 1
ATOM 737 C CA . ARG A 1 96 ? -14.477 6.833 11.102 1.00 97.00 96 ARG A CA 1
ATOM 738 C C . ARG A 1 96 ? -13.127 6.120 11.102 1.00 97.00 96 ARG A C 1
ATOM 740 O O . ARG A 1 96 ? -12.398 6.236 10.121 1.00 97.00 96 ARG A O 1
ATOM 747 N N . GLU A 1 97 ? -12.798 5.429 12.188 1.00 97.19 97 GLU A N 1
ATOM 748 C CA . GLU A 1 97 ? -11.554 4.665 12.334 1.00 97.19 97 GLU A CA 1
ATOM 749 C C . GLU A 1 97 ? -11.500 3.505 11.333 1.00 97.19 97 GLU A C 1
ATOM 751 O O . GLU A 1 97 ? -10.510 3.375 10.617 1.00 97.19 97 GLU A O 1
ATOM 756 N N . GLU A 1 98 ? -12.595 2.754 11.191 1.00 97.25 98 GLU A N 1
ATOM 757 C CA . GLU A 1 98 ? -12.725 1.682 10.198 1.00 97.25 98 GLU A CA 1
ATOM 758 C C . GLU A 1 98 ? -12.501 2.223 8.777 1.00 97.25 98 GLU A C 1
ATOM 760 O O . GLU A 1 98 ? -11.660 1.714 8.031 1.00 97.25 98 GLU A O 1
ATOM 765 N N . ARG A 1 99 ? -13.149 3.342 8.420 1.00 98.00 99 ARG A N 1
ATOM 766 C CA . ARG A 1 99 ? -12.946 3.982 7.111 1.00 98.00 99 ARG A CA 1
ATOM 767 C C . ARG A 1 99 ? -11.511 4.446 6.894 1.00 98.00 99 ARG A C 1
ATOM 769 O O . ARG A 1 99 ? -11.019 4.374 5.768 1.00 98.00 99 ARG A O 1
ATOM 776 N N . GLN A 1 100 ? -10.850 4.963 7.926 1.00 98.00 100 GLN A N 1
ATOM 777 C CA . GLN A 1 100 ? -9.449 5.381 7.846 1.00 98.00 100 GLN A CA 1
ATOM 778 C C . GLN A 1 100 ? -8.529 4.185 7.606 1.00 98.00 100 GLN A C 1
ATOM 780 O O . GLN A 1 100 ? -7.697 4.245 6.701 1.00 98.00 100 GLN A O 1
ATOM 785 N N . GLN A 1 101 ? -8.708 3.099 8.358 1.00 97.94 101 GLN A N 1
ATOM 786 C CA . GLN A 1 101 ? -7.938 1.873 8.183 1.00 97.94 101 GLN A CA 1
ATOM 787 C C . GLN A 1 101 ? -8.144 1.290 6.781 1.00 97.94 101 GLN A C 1
ATOM 789 O O . GLN A 1 101 ? -7.173 1.027 6.068 1.00 97.94 101 GLN A O 1
ATOM 794 N N . ARG A 1 102 ? -9.403 1.178 6.339 1.00 98.12 102 ARG A N 1
ATOM 795 C CA . ARG A 1 102 ? -9.749 0.676 5.006 1.00 98.12 102 ARG A CA 1
ATOM 796 C C . ARG A 1 102 ? -9.123 1.519 3.898 1.00 98.12 102 ARG A C 1
ATOM 798 O O . ARG A 1 102 ? -8.538 0.972 2.968 1.00 98.12 102 ARG A O 1
ATOM 805 N N . ARG A 1 103 ? -9.194 2.851 3.998 1.00 98.38 103 ARG A N 1
ATOM 806 C CA . ARG A 1 103 ? -8.525 3.763 3.051 1.00 98.38 103 ARG A CA 1
ATOM 807 C C . ARG A 1 103 ? -7.009 3.584 3.055 1.00 98.38 103 ARG A C 1
ATOM 809 O O . ARG A 1 103 ? -6.410 3.651 1.989 1.00 98.38 103 ARG A O 1
ATOM 816 N N . GLY A 1 104 ? -6.406 3.326 4.216 1.00 98.25 104 GLY A N 1
ATOM 817 C CA . GLY A 1 104 ? -4.987 2.995 4.331 1.00 98.25 104 GLY A CA 1
ATOM 818 C C . GLY A 1 104 ? -4.621 1.732 3.545 1.00 98.25 104 GLY A C 1
ATOM 819 O O . GLY A 1 104 ? -3.710 1.775 2.723 1.00 98.25 104 GLY A O 1
ATOM 820 N N . PHE A 1 105 ? -5.377 0.640 3.706 1.00 98.38 105 PHE A N 1
ATOM 821 C CA . PHE A 1 105 ? -5.146 -0.596 2.945 1.00 98.38 105 PHE A CA 1
A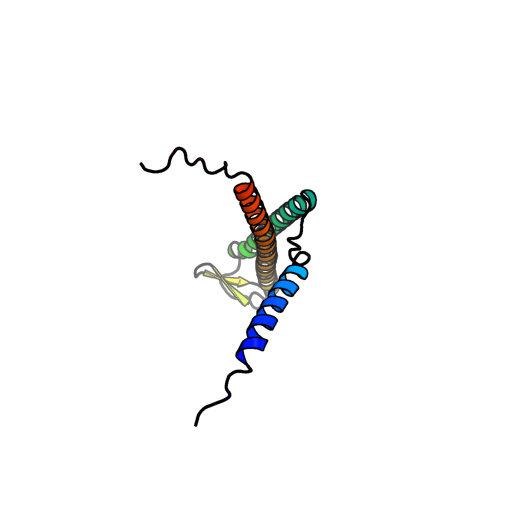TOM 822 C C . PHE A 1 105 ? -5.406 -0.445 1.442 1.00 98.38 105 PHE A C 1
ATOM 824 O O . PHE A 1 105 ? -4.624 -0.951 0.640 1.00 98.38 105 PHE A O 1
ATOM 831 N N . ILE A 1 106 ? -6.453 0.287 1.044 1.00 98.44 106 ILE A N 1
ATOM 832 C CA . ILE A 1 106 ? -6.706 0.601 -0.372 1.00 98.44 106 ILE A CA 1
ATOM 833 C C . ILE A 1 106 ? -5.540 1.413 -0.949 1.00 98.44 106 ILE A C 1
ATOM 835 O O . ILE A 1 106 ? -5.034 1.082 -2.018 1.00 98.44 106 ILE A O 1
ATOM 839 N N . GLY A 1 107 ? -5.090 2.448 -0.233 1.00 98.19 107 GLY A N 1
ATOM 840 C CA . GLY A 1 107 ? -3.952 3.272 -0.636 1.00 98.19 107 GLY A CA 1
ATOM 841 C C . GLY A 1 107 ? -2.676 2.449 -0.797 1.00 98.19 107 GLY A C 1
ATOM 842 O O . GLY A 1 107 ? -2.006 2.566 -1.821 1.00 98.19 107 GLY A O 1
ATOM 843 N N . PHE A 1 108 ? -2.391 1.558 0.158 1.00 98.38 108 PHE A N 1
ATOM 844 C CA . PHE A 1 108 ? -1.299 0.592 0.054 1.00 98.38 108 PHE A CA 1
ATOM 845 C C . PHE A 1 108 ? -1.429 -0.269 -1.207 1.00 98.38 108 PHE A C 1
ATOM 847 O O . PHE A 1 108 ? -0.499 -0.295 -2.008 1.00 98.38 108 PHE A O 1
ATOM 854 N N . GLY A 1 109 ? -2.579 -0.915 -1.420 1.00 98.00 109 GLY A N 1
ATOM 855 C CA . GLY A 1 109 ? -2.798 -1.798 -2.567 1.00 98.00 109 GLY A CA 1
ATOM 856 C C . GLY A 1 109 ? -2.621 -1.088 -3.910 1.00 98.00 109 GLY A C 1
ATOM 857 O O . GLY A 1 109 ? -1.930 -1.600 -4.787 1.00 98.00 109 GLY A O 1
ATOM 858 N N . VAL A 1 110 ? -3.179 0.118 -4.059 1.00 98.31 110 VAL A N 1
ATOM 859 C CA . VAL A 1 110 ? -3.059 0.916 -5.290 1.00 98.31 110 VAL A CA 1
ATOM 860 C C . VAL A 1 110 ? -1.612 1.343 -5.535 1.00 98.31 110 VAL A C 1
ATOM 862 O O . VAL A 1 110 ? -1.087 1.121 -6.625 1.00 98.31 110 VAL A O 1
ATOM 865 N N . LEU A 1 111 ? -0.948 1.936 -4.539 1.00 98.12 111 LEU A N 1
ATOM 866 C CA . LEU A 1 111 ? 0.423 2.428 -4.694 1.00 98.12 111 LEU A CA 1
ATOM 867 C C . LEU A 1 111 ? 1.416 1.288 -4.929 1.00 98.12 111 LEU A C 1
ATOM 869 O O . LEU A 1 111 ? 2.312 1.420 -5.762 1.00 98.12 111 LEU A O 1
ATOM 873 N N . PHE A 1 112 ? 1.228 0.163 -4.240 1.00 96.88 112 PHE A N 1
ATOM 874 C CA . PHE A 1 112 ? 2.031 -1.036 -4.436 1.00 96.88 112 PHE A CA 1
ATOM 875 C C . PHE A 1 112 ? 1.840 -1.611 -5.844 1.00 96.88 112 PHE A C 1
ATOM 877 O O . PHE A 1 112 ? 2.824 -1.879 -6.529 1.00 96.88 112 PHE A O 1
ATOM 884 N N . ALA A 1 113 ? 0.597 -1.727 -6.323 1.00 96.75 113 ALA A N 1
ATOM 885 C CA . ALA A 1 113 ? 0.316 -2.199 -7.677 1.00 96.75 113 ALA A CA 1
ATOM 886 C C . ALA A 1 113 ? 0.943 -1.293 -8.749 1.00 96.75 113 ALA A C 1
ATOM 888 O O . ALA A 1 113 ? 1.526 -1.797 -9.707 1.00 96.75 113 ALA A O 1
ATOM 889 N N . VAL A 1 114 ? 0.882 0.033 -8.574 1.00 95.75 114 VAL A N 1
ATOM 890 C CA . VAL A 1 114 ? 1.547 0.992 -9.472 1.00 95.75 114 VAL A CA 1
ATOM 891 C C . VAL A 1 114 ? 3.064 0.811 -9.447 1.00 95.75 114 VAL A C 1
ATOM 893 O O . VAL A 1 114 ? 3.684 0.768 -10.508 1.00 95.75 114 VAL A O 1
ATOM 896 N N . ALA A 1 115 ? 3.667 0.673 -8.263 1.00 93.62 115 ALA A N 1
ATOM 897 C CA . ALA A 1 115 ? 5.106 0.462 -8.135 1.00 93.62 115 ALA A CA 1
ATOM 898 C C . ALA A 1 115 ? 5.555 -0.825 -8.849 1.00 93.62 115 ALA A C 1
ATOM 900 O O . ALA A 1 115 ? 6.506 -0.788 -9.626 1.00 93.62 115 ALA A O 1
ATOM 901 N N . VAL A 1 116 ? 4.825 -1.930 -8.657 1.00 93.00 116 VAL A N 1
ATOM 902 C CA . VAL A 1 116 ? 5.085 -3.214 -9.328 1.00 93.00 116 VAL A CA 1
ATOM 903 C C . VAL A 1 116 ? 4.884 -3.106 -10.840 1.00 93.00 116 VAL A C 1
ATOM 905 O O . VAL A 1 116 ? 5.708 -3.603 -11.600 1.00 93.00 116 VAL A O 1
ATOM 908 N N . ALA A 1 117 ? 3.822 -2.442 -11.302 1.00 92.12 117 ALA A N 1
ATOM 909 C CA . ALA A 1 117 ? 3.568 -2.270 -12.731 1.00 92.12 117 ALA A CA 1
ATOM 910 C C . ALA A 1 117 ? 4.680 -1.464 -13.419 1.00 92.12 117 ALA A C 1
ATOM 912 O O . ALA A 1 117 ? 5.116 -1.829 -14.511 1.00 92.12 117 ALA A O 1
ATOM 913 N N . LEU A 1 118 ? 5.164 -0.397 -12.772 1.00 90.38 118 LEU A N 1
ATOM 914 C CA . LEU A 1 118 ? 6.314 0.363 -13.254 1.00 90.38 118 LEU A CA 1
ATOM 915 C C . 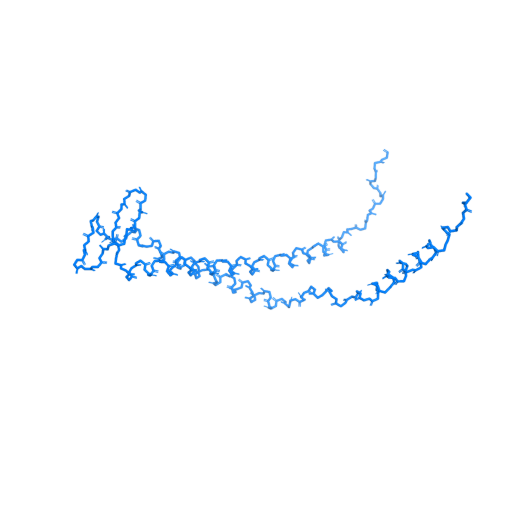LEU A 1 118 ? 7.568 -0.513 -13.276 1.00 90.38 118 LEU A C 1
ATOM 917 O O . LEU A 1 118 ? 8.237 -0.579 -14.303 1.00 90.38 118 LEU A O 1
ATOM 921 N N . ASP A 1 119 ? 7.867 -1.221 -12.189 1.00 88.06 119 ASP A N 1
ATOM 922 C CA . ASP A 1 119 ? 9.054 -2.075 -12.123 1.00 88.06 119 ASP A CA 1
ATOM 923 C C . ASP A 1 119 ? 9.041 -3.153 -13.218 1.00 88.06 119 ASP A C 1
ATOM 925 O O . ASP A 1 119 ? 9.999 -3.260 -13.978 1.00 88.06 119 ASP A O 1
ATOM 929 N N . LEU A 1 120 ? 7.917 -3.851 -13.415 1.00 87.88 120 LEU A N 1
ATOM 930 C CA . LEU A 1 120 ? 7.764 -4.857 -14.472 1.00 87.88 120 LEU A CA 1
ATOM 931 C C . LEU A 1 120 ? 7.910 -4.265 -15.878 1.00 87.88 120 LEU A C 1
ATOM 933 O O . LEU A 1 120 ? 8.599 -4.844 -16.720 1.00 87.88 120 LEU A O 1
ATOM 937 N N . LEU A 1 121 ? 7.288 -3.115 -16.151 1.00 86.62 121 LEU A N 1
ATOM 938 C CA . LEU A 1 121 ? 7.364 -2.471 -17.464 1.00 86.62 121 LEU A CA 1
ATOM 939 C C . LEU A 1 121 ? 8.812 -2.096 -17.819 1.00 86.62 121 LEU A C 1
ATOM 941 O O . LEU A 1 121 ? 9.247 -2.281 -18.960 1.00 86.62 121 LEU A O 1
ATOM 945 N N . PHE A 1 122 ? 9.567 -1.579 -16.847 1.00 81.06 122 PHE A N 1
ATOM 946 C CA . PHE A 1 122 ? 10.951 -1.165 -17.065 1.00 81.06 122 PHE A CA 1
ATOM 947 C C . PHE A 1 122 ? 11.947 -2.333 -16.991 1.00 81.06 122 PHE A C 1
ATOM 949 O O . PHE A 1 122 ? 12.894 -2.337 -17.777 1.00 81.06 122 PHE A O 1
ATOM 956 N N . ASP A 1 123 ? 11.715 -3.351 -16.158 1.00 80.00 123 ASP A N 1
ATOM 957 C CA . ASP A 1 123 ? 12.553 -4.556 -16.078 1.00 80.00 123 ASP A CA 1
ATOM 958 C C . ASP A 1 123 ? 12.445 -5.407 -17.352 1.00 80.00 123 ASP A C 1
ATOM 960 O O . ASP A 1 123 ? 13.459 -5.816 -17.914 1.00 80.00 123 ASP A O 1
ATOM 964 N N . ILE A 1 124 ? 11.240 -5.595 -17.907 1.00 75.69 124 ILE A N 1
ATOM 965 C CA . ILE A 1 124 ? 11.064 -6.279 -19.203 1.00 75.69 124 ILE A CA 1
ATOM 966 C C . ILE A 1 124 ? 11.849 -5.553 -20.310 1.00 75.69 124 ILE A C 1
ATOM 968 O O . ILE A 1 124 ? 12.538 -6.182 -21.120 1.00 75.69 124 ILE A O 1
ATOM 972 N N . SER A 1 125 ? 11.805 -4.216 -20.324 1.00 73.44 125 SER A N 1
ATOM 973 C CA . SER A 1 125 ? 12.574 -3.403 -21.275 1.00 73.44 125 SER A CA 1
ATOM 974 C C . SER A 1 125 ? 14.089 -3.562 -21.087 1.00 73.44 125 SER A C 1
ATOM 976 O O . SER A 1 125 ? 14.827 -3.695 -22.072 1.00 73.44 125 SER A O 1
ATOM 978 N N . ASP A 1 126 ? 14.560 -3.584 -19.836 1.00 76.38 126 ASP A N 1
ATOM 979 C CA . ASP A 1 126 ? 15.972 -3.770 -19.487 1.00 76.38 126 ASP A CA 1
ATOM 980 C C . ASP A 1 126 ? 16.461 -5.182 -19.880 1.00 76.38 126 ASP A C 1
ATOM 982 O O . ASP A 1 126 ? 17.515 -5.310 -20.513 1.00 76.38 126 ASP A O 1
ATOM 986 N N . ARG A 1 127 ? 15.669 -6.236 -19.638 1.00 76.12 127 ARG A N 1
ATOM 987 C CA . ARG A 1 127 ? 15.988 -7.618 -20.049 1.00 76.12 127 ARG A CA 1
ATOM 988 C C . ARG A 1 127 ? 16.158 -7.745 -21.561 1.00 76.12 127 ARG A C 1
ATOM 990 O O . ARG A 1 127 ? 17.166 -8.282 -22.022 1.00 76.12 127 ARG A O 1
ATOM 997 N N . HIS A 1 128 ? 15.243 -7.188 -22.354 1.00 78.00 128 HIS A N 1
ATOM 998 C CA . HIS A 1 128 ? 15.360 -7.221 -23.817 1.00 78.00 128 HIS A CA 1
ATOM 999 C C . HIS A 1 128 ? 16.540 -6.395 -24.351 1.00 78.00 128 HIS A C 1
ATOM 1001 O O . HIS A 1 128 ? 17.139 -6.738 -25.378 1.00 78.00 128 HIS A O 1
ATOM 1007 N N . ALA A 1 129 ? 16.895 -5.293 -23.684 1.00 74.19 129 ALA A N 1
ATOM 1008 C CA . ALA A 1 129 ? 18.101 -4.536 -24.011 1.00 74.19 129 ALA A CA 1
ATOM 1009 C C . ALA A 1 129 ? 19.368 -5.360 -23.721 1.00 74.19 129 ALA A C 1
ATOM 1011 O O . ALA A 1 129 ? 20.249 -5.454 -24.580 1.00 74.19 129 ALA A O 1
ATOM 1012 N N . TRP A 1 130 ? 19.418 -6.024 -22.565 1.00 74.44 130 TRP A N 1
ATOM 1013 C CA . TRP A 1 130 ? 20.526 -6.890 -22.174 1.00 74.44 130 TRP A CA 1
ATOM 1014 C C . TRP A 1 130 ? 20.693 -8.098 -23.100 1.00 74.44 130 TRP A C 1
ATOM 1016 O O . TRP A 1 130 ? 21.804 -8.411 -23.517 1.00 74.44 130 TRP A O 1
ATOM 1026 N N . GLU A 1 131 ? 19.606 -8.752 -23.507 1.00 83.94 131 GLU A N 1
ATOM 1027 C CA . GLU A 1 131 ? 19.659 -9.868 -24.458 1.00 83.94 131 GLU A CA 1
ATOM 1028 C C . GLU A 1 131 ? 20.163 -9.450 -25.842 1.00 83.94 131 GLU A C 1
ATOM 1030 O O . GLU A 1 131 ? 20.875 -10.212 -26.504 1.00 83.94 131 GLU A O 1
ATOM 1035 N N . ARG A 1 132 ? 19.809 -8.243 -26.305 1.00 80.25 132 ARG A N 1
ATOM 1036 C CA . ARG A 1 132 ? 20.360 -7.678 -27.547 1.00 80.25 132 ARG A CA 1
ATOM 1037 C C . ARG A 1 132 ? 21.855 -7.416 -27.415 1.00 80.25 132 ARG A C 1
ATOM 1039 O O . ARG A 1 132 ? 22.610 -7.894 -28.258 1.00 80.25 132 ARG A O 1
ATOM 1046 N N . TYR A 1 133 ? 22.278 -6.757 -26.336 1.00 79.44 133 TYR A N 1
ATOM 1047 C CA . TYR A 1 133 ? 23.695 -6.538 -26.036 1.00 79.44 133 TYR A CA 1
ATOM 1048 C C . TYR A 1 133 ? 24.466 -7.861 -25.978 1.00 79.44 133 TYR A C 1
ATOM 1050 O O . TYR A 1 133 ? 25.500 -8.012 -26.625 1.00 79.44 133 TYR A O 1
ATOM 1058 N N . ARG A 1 134 ? 23.925 -8.859 -25.270 1.00 82.00 134 ARG A N 1
ATOM 1059 C CA . ARG A 1 134 ? 24.526 -10.187 -25.140 1.00 82.00 134 ARG A CA 1
ATOM 1060 C C . ARG A 1 134 ? 24.664 -10.882 -26.488 1.00 82.00 134 ARG A C 1
ATOM 1062 O O . ARG A 1 134 ? 25.666 -11.552 -26.683 1.00 82.00 134 ARG A O 1
ATOM 1069 N N . ARG A 1 135 ? 23.686 -10.759 -27.397 1.00 82.25 135 ARG A N 1
ATOM 1070 C CA . ARG A 1 135 ? 23.758 -11.320 -28.760 1.00 82.25 135 ARG A CA 1
ATOM 1071 C C . ARG A 1 135 ? 24.816 -10.628 -29.617 1.00 82.25 135 ARG A C 1
ATOM 1073 O O . ARG A 1 135 ? 25.565 -11.324 -30.289 1.00 82.25 135 ARG A O 1
ATOM 1080 N N . MET A 1 136 ? 24.891 -9.299 -29.562 1.00 77.69 136 MET A N 1
ATOM 1081 C CA . MET A 1 136 ? 25.859 -8.505 -30.333 1.00 77.69 136 MET A CA 1
ATOM 1082 C C . MET A 1 136 ? 27.301 -8.699 -29.849 1.00 77.69 136 MET A C 1
ATOM 1084 O O . MET A 1 136 ? 28.213 -8.725 -30.664 1.00 77.69 136 MET A O 1
ATOM 1088 N N . ASN A 1 137 ? 27.496 -8.882 -28.541 1.00 79.69 137 ASN A N 1
ATOM 1089 C CA . ASN A 1 137 ? 28.806 -9.090 -27.922 1.00 79.69 137 ASN A CA 1
ATOM 1090 C C . ASN A 1 137 ? 29.104 -10.560 -27.602 1.00 79.69 137 ASN A C 1
ATOM 1092 O O . ASN A 1 137 ? 29.980 -10.840 -26.781 1.00 79.69 137 ASN A O 1
ATOM 1096 N N . ARG A 1 138 ? 28.398 -11.523 -28.220 1.00 73.12 138 ARG A N 1
ATOM 1097 C CA . ARG A 1 138 ? 28.901 -12.902 -28.193 1.00 73.12 138 ARG A CA 1
ATOM 1098 C C . ARG A 1 138 ? 30.219 -12.902 -28.965 1.00 73.12 138 ARG A C 1
ATOM 1100 O O . ARG A 1 138 ? 30.213 -12.460 -30.114 1.00 73.12 138 ARG A O 1
ATOM 1107 N N . PRO A 1 139 ? 31.330 -13.379 -28.376 1.00 76.69 139 PRO A N 1
ATOM 1108 C CA . PRO A 1 139 ? 32.544 -13.562 -29.152 1.00 76.69 139 PRO A CA 1
ATOM 1109 C C . PRO A 1 139 ? 32.206 -14.447 -30.362 1.00 76.69 139 PRO A C 1
ATOM 1111 O O . PRO A 1 139 ? 31.390 -15.368 -30.218 1.00 76.69 139 PRO A O 1
ATOM 1114 N N . PRO A 1 140 ? 32.768 -14.163 -31.551 1.00 73.81 140 PRO A N 1
ATOM 1115 C CA . PRO A 1 140 ? 32.545 -15.003 -32.716 1.00 73.81 140 PRO A CA 1
ATOM 1116 C C . PRO A 1 140 ? 32.891 -16.440 -32.335 1.00 73.81 140 PRO A C 1
ATOM 1118 O O . PRO A 1 140 ? 33.920 -16.689 -31.702 1.00 73.81 140 PRO A O 1
ATOM 1121 N N . TRP A 1 141 ? 31.987 -17.366 -32.657 1.00 67.19 141 TRP A N 1
ATOM 1122 C CA . TRP A 1 141 ? 32.159 -18.781 -32.354 1.00 67.19 141 TRP A CA 1
ATOM 1123 C C . TRP A 1 141 ? 33.510 -19.240 -32.905 1.00 67.19 141 TRP A C 1
ATOM 1125 O O . TRP A 1 141 ? 33.711 -19.270 -34.119 1.00 67.19 141 TRP A O 1
ATOM 1135 N N . ASN A 1 142 ? 34.467 -19.550 -32.027 1.00 72.75 142 ASN A N 1
ATOM 1136 C CA . ASN A 1 142 ? 35.750 -20.057 -32.477 1.00 72.75 142 ASN A CA 1
ATOM 1137 C C . ASN A 1 142 ? 35.613 -21.566 -32.709 1.00 72.75 142 ASN A C 1
ATOM 1139 O O . ASN A 1 142 ? 35.517 -22.371 -31.792 1.00 72.75 142 ASN A O 1
ATOM 1143 N N . HIS A 1 143 ? 35.659 -21.991 -33.968 1.00 66.69 143 HIS A N 1
ATOM 1144 C CA . HIS A 1 143 ? 35.650 -23.418 -34.323 1.00 66.69 143 HIS A CA 1
ATOM 1145 C C . HIS A 1 143 ? 36.897 -24.184 -33.821 1.00 66.69 143 HIS A C 1
ATOM 1147 O O . HIS A 1 143 ? 37.048 -25.367 -34.097 1.00 66.69 143 HIS A O 1
ATOM 1153 N N . ARG A 1 144 ? 37.801 -23.518 -33.086 1.00 64.62 144 ARG A N 1
ATOM 1154 C CA . ARG A 1 144 ? 39.084 -24.054 -32.617 1.00 64.62 144 ARG A CA 1
ATOM 1155 C C . ARG A 1 144 ? 38.971 -24.991 -31.405 1.00 64.62 144 ARG A C 1
ATOM 1157 O O . ARG A 1 144 ? 39.944 -25.668 -31.110 1.00 64.62 144 ARG A O 1
ATOM 1164 N N . TRP A 1 145 ? 37.827 -25.030 -30.717 1.00 59.72 145 TRP A N 1
ATOM 1165 C CA . TRP A 1 145 ? 37.628 -25.821 -29.489 1.00 59.72 145 TRP A CA 1
ATOM 1166 C C . TRP A 1 145 ? 36.402 -26.751 -29.551 1.00 59.72 145 TRP A C 1
ATOM 1168 O O . TRP A 1 145 ? 35.720 -26.952 -28.549 1.00 59.72 145 TRP A O 1
ATOM 1178 N N . GLY A 1 146 ? 36.081 -27.294 -30.730 1.00 61.97 146 GLY A N 1
ATOM 1179 C CA . GLY A 1 146 ? 35.098 -28.381 -30.842 1.00 61.97 146 GLY A CA 1
ATOM 1180 C C . GLY A 1 146 ? 35.664 -29.712 -30.315 1.00 61.97 146 GLY A C 1
ATOM 1181 O O . GLY A 1 146 ? 36.883 -29.883 -30.350 1.00 61.97 146 GLY A O 1
ATOM 1182 N N . PRO A 1 147 ? 34.825 -30.644 -29.818 1.00 52.34 147 PRO A N 1
ATOM 1183 C CA . PRO A 1 147 ? 35.288 -31.976 -29.431 1.00 52.34 147 PRO A CA 1
ATOM 1184 C C . PRO A 1 147 ? 35.850 -32.695 -30.666 1.00 52.34 147 PRO A C 1
ATOM 1186 O O . PRO A 1 147 ? 35.160 -32.799 -31.681 1.00 52.34 147 PRO A O 1
ATOM 1189 N N . GLY A 1 148 ? 37.122 -33.092 -30.578 1.00 52.72 148 GLY A N 1
ATOM 1190 C CA . GLY A 1 148 ? 37.805 -33.930 -31.568 1.00 52.72 148 GLY A CA 1
ATOM 1191 C C . GLY A 1 148 ? 37.479 -35.405 -31.409 1.00 52.72 148 GLY A C 1
ATOM 1192 O O . GLY A 1 148 ? 36.983 -35.787 -30.324 1.00 52.72 148 GLY A O 1
#

Foldseek 3Di:
DDDDPDPPVVVVVVVVVVVVVVVVVVPDPVPCLVPQDPVNLVVLLVLLVVLQVQLVVLVCQLCVVLVDPFAQDADVVVQFDPWDDDPNRTGTDHPVNVVSSVVSNVSNVVSNVSSVVSCVSSVVSVVVVVVVVCVVPDDPDDPPDDDD

Sequence (148 aa):
MAGVFVFAGLAFTTWGSERNRLLSLVEPEHNLVMRTSPASRRAAKVVAMTCSIAALVCFGFAISFYYRGLPDKPQPAVGRIYPLDNHGLITYMTEREERQQRRGFIGFGVLFAVAVALDLLFDISDRHAWERYRRMNRPPWNHRWGPG

Secondary structure (DSSP, 8-state):
------SHHHHHHHHHHHHHHHHHHHTTSS-------HHHHHHHHHHHHHHHHHHHHHHHHHHHGGGS---SS-BGGGTEEEEEEETTEEEEEEHHHHHHHHHHHHHHHHHHHHHHHHHHHHHHHHHHHHHHHHHHTSPP--GGGS--